Protein AF-A0A2M7SYA9-F1 (afdb_monomer)

Mean predicted aligned error: 13.71 Å

pLDDT: mean 80.67, std 17.75, rang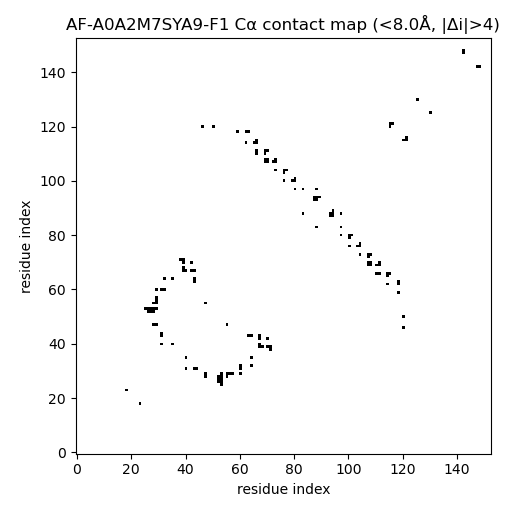e [40.31, 97.69]

Structure (mmCIF, N/CA/C/O backbone):
data_AF-A0A2M7SYA9-F1
#
_entry.id   AF-A0A2M7SYA9-F1
#
loop_
_atom_site.group_PDB
_atom_site.id
_atom_site.type_symbol
_atom_site.label_atom_id
_atom_site.label_alt_id
_atom_site.label_comp_id
_atom_site.label_asym_id
_atom_site.label_entity_id
_atom_site.label_seq_id
_atom_site.pdbx_PDB_ins_code
_atom_site.Cartn_x
_atom_site.Cartn_y
_atom_site.Cartn_z
_atom_site.occupancy
_atom_site.B_iso_or_equiv
_atom_site.auth_seq_id
_atom_site.auth_comp_id
_atom_site.auth_asym_id
_atom_site.auth_atom_id
_atom_site.pdbx_PDB_model_num
ATOM 1 N N . MET A 1 1 ? -50.266 -52.599 15.731 1.00 49.38 1 MET A N 1
ATOM 2 C CA . MET A 1 1 ? -49.745 -52.093 14.443 1.00 49.38 1 MET A CA 1
ATOM 3 C C . MET A 1 1 ? -49.485 -50.595 14.562 1.00 49.38 1 MET A C 1
ATOM 5 O O . MET A 1 1 ? -50.415 -49.819 14.418 1.00 49.38 1 MET A O 1
ATOM 9 N N . ALA A 1 2 ? -48.254 -50.187 14.885 1.00 47.31 2 ALA A N 1
ATOM 10 C CA . ALA A 1 2 ? -47.861 -48.777 14.947 1.00 47.31 2 ALA A CA 1
ATOM 11 C C . ALA A 1 2 ? -46.804 -48.520 13.866 1.00 47.31 2 ALA A C 1
ATOM 13 O O . ALA A 1 2 ? -45.681 -49.017 13.944 1.00 47.31 2 ALA A O 1
ATOM 14 N N . SER A 1 3 ? -47.210 -47.808 12.818 1.00 45.50 3 SER A N 1
ATOM 15 C CA . SER A 1 3 ? -46.371 -47.438 11.679 1.00 45.50 3 SER A CA 1
ATOM 16 C C . SER A 1 3 ? -45.215 -46.534 12.135 1.00 45.50 3 SER A C 1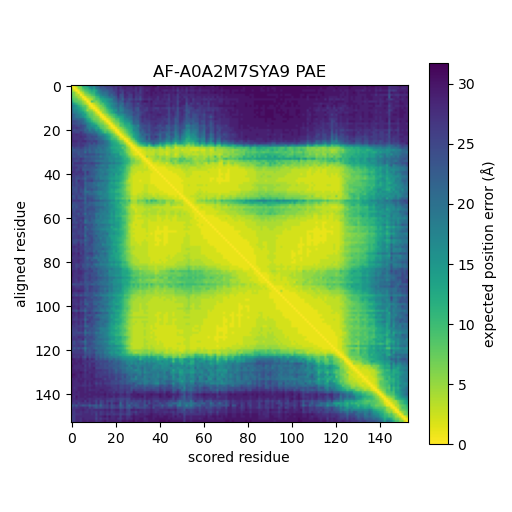
ATOM 18 O O . S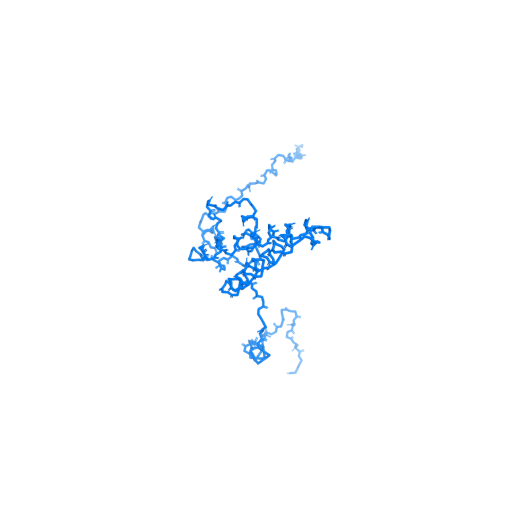ER A 1 3 ? -45.414 -45.363 12.456 1.00 45.50 3 SER A O 1
ATOM 20 N N . ARG A 1 4 ? -43.988 -47.074 12.167 1.00 58.06 4 ARG A N 1
ATOM 21 C CA . ARG A 1 4 ? -42.738 -46.296 12.252 1.00 58.06 4 ARG A CA 1
ATOM 22 C C . ARG A 1 4 ? -42.423 -45.744 10.859 1.00 58.06 4 ARG A C 1
ATOM 24 O O . ARG A 1 4 ? -41.588 -46.289 10.145 1.00 58.06 4 ARG A O 1
ATOM 31 N N . GLY A 1 5 ? -43.108 -44.676 10.462 1.00 64.62 5 GLY A N 1
ATOM 32 C CA . GLY A 1 5 ? -42.753 -43.918 9.263 1.00 64.62 5 GLY A CA 1
ATOM 33 C C . GLY A 1 5 ? -41.441 -43.157 9.475 1.00 64.62 5 GLY A C 1
ATOM 34 O O . GLY A 1 5 ? -41.320 -42.381 10.424 1.00 64.62 5 GLY A O 1
ATOM 35 N N . ARG A 1 6 ? -40.444 -43.362 8.602 1.00 62.78 6 ARG A N 1
ATOM 36 C CA . ARG A 1 6 ? -39.276 -42.468 8.508 1.00 62.78 6 ARG A CA 1
ATOM 37 C C . ARG A 1 6 ? -39.785 -41.063 8.183 1.00 62.78 6 ARG A C 1
ATOM 39 O O . ARG A 1 6 ? -40.440 -40.877 7.163 1.00 62.78 6 ARG A O 1
ATOM 46 N N . LYS A 1 7 ? -39.466 -40.077 9.026 1.00 58.16 7 LYS A N 1
ATOM 47 C CA . LYS A 1 7 ? -39.668 -38.664 8.689 1.00 58.16 7 LYS A CA 1
ATOM 48 C C . LYS A 1 7 ? -38.806 -38.352 7.461 1.00 58.16 7 LYS A C 1
ATOM 50 O O . LYS A 1 7 ? -37.590 -38.522 7.506 1.00 58.16 7 LYS A O 1
ATOM 55 N N . SER A 1 8 ? -39.450 -37.989 6.355 1.00 56.81 8 SER A N 1
ATOM 56 C CA . SER A 1 8 ? -38.799 -37.651 5.089 1.00 56.81 8 SER A CA 1
ATOM 57 C C . SER A 1 8 ? -37.791 -36.512 5.265 1.00 56.81 8 SER A C 1
ATOM 59 O O . SER A 1 8 ? -38.057 -35.548 5.988 1.00 56.81 8 SER A O 1
ATOM 61 N N . LEU A 1 9 ? -36.668 -36.603 4.541 1.00 54.41 9 LEU A N 1
ATOM 62 C CA . LEU A 1 9 ? -35.563 -35.627 4.499 1.00 54.41 9 LEU A CA 1
ATOM 63 C C . LEU A 1 9 ? -36.011 -34.181 4.201 1.00 54.41 9 LEU A C 1
ATOM 65 O O . LEU A 1 9 ? -35.293 -33.244 4.525 1.00 54.41 9 LEU A O 1
ATOM 69 N N . ALA A 1 10 ? -37.214 -33.990 3.655 1.00 53.97 10 ALA A N 1
ATOM 70 C CA . ALA A 1 10 ? -37.823 -32.679 3.433 1.00 53.97 10 ALA A CA 1
ATOM 71 C C . ALA A 1 10 ? -38.090 -31.884 4.729 1.00 53.97 10 ALA A C 1
ATOM 73 O O . ALA A 1 10 ? -38.158 -30.664 4.689 1.00 53.97 10 ALA A O 1
ATOM 74 N N . SER A 1 11 ? -38.210 -32.553 5.881 1.00 51.25 11 SER A N 1
ATOM 75 C CA . SER A 1 11 ? -38.382 -31.892 7.188 1.00 51.25 11 SER A CA 1
ATOM 76 C C . SER A 1 11 ? -37.071 -31.387 7.813 1.00 51.25 11 SER A C 1
ATOM 78 O O . SER A 1 11 ? -37.103 -30.755 8.864 1.00 51.25 11 SER A O 1
ATOM 80 N N . LEU A 1 12 ? -35.930 -31.625 7.151 1.00 50.81 12 LEU A N 1
ATOM 81 C CA . LEU A 1 12 ? -34.634 -31.008 7.452 1.00 50.81 12 LEU A CA 1
ATOM 82 C C . LEU A 1 12 ? -34.361 -29.788 6.554 1.00 50.81 12 LEU A C 1
ATOM 84 O O . LEU A 1 12 ? -33.209 -29.434 6.315 1.00 50.81 12 LEU A O 1
ATOM 88 N N . SER A 1 13 ? -35.405 -29.130 6.042 1.00 45.38 13 SER A N 1
ATOM 89 C CA . SER A 1 13 ? -35.268 -27.772 5.524 1.00 45.38 13 SER A CA 1
ATOM 90 C C . SER A 1 13 ? -34.862 -26.881 6.692 1.00 45.38 13 SER A C 1
ATOM 92 O O . SER A 1 13 ? -35.702 -26.474 7.495 1.00 45.38 13 SER A O 1
ATOM 94 N N . THR A 1 14 ? -33.558 -26.656 6.818 1.00 44.34 14 THR A N 1
ATOM 95 C CA . THR A 1 14 ? -32.933 -25.683 7.701 1.00 44.34 14 THR A CA 1
ATOM 96 C C . THR A 1 14 ? -33.741 -24.401 7.602 1.00 44.34 14 THR A C 1
ATOM 98 O O . THR A 1 14 ? -33.671 -23.696 6.596 1.00 44.34 14 THR A O 1
ATOM 101 N N . SER A 1 15 ? -34.570 -24.132 8.608 1.00 40.31 15 SER A N 1
ATOM 102 C CA . SER A 1 15 ? -35.171 -22.824 8.776 1.00 40.31 15 SER A CA 1
ATOM 103 C C . SER A 1 15 ? -33.996 -21.866 8.832 1.00 40.31 15 SER A C 1
ATOM 105 O O . SER A 1 15 ? -33.200 -21.924 9.773 1.00 40.31 15 SER A O 1
ATOM 107 N N . VAL A 1 16 ? -33.834 -21.067 7.780 1.00 48.31 16 VAL A N 1
ATOM 108 C CA . VAL A 1 16 ? -32.961 -19.905 7.802 1.00 48.31 16 VAL A CA 1
ATOM 109 C C . VAL A 1 16 ? -33.480 -19.085 8.968 1.00 48.31 16 VAL A C 1
ATOM 111 O O . VAL A 1 16 ? -34.553 -18.495 8.898 1.00 48.31 16 VAL A O 1
ATOM 114 N N . VAL A 1 17 ? -32.788 -19.180 10.101 1.00 50.25 17 VAL A N 1
ATOM 115 C CA . VAL A 1 17 ? -33.032 -18.309 11.237 1.00 50.25 17 VAL A CA 1
ATOM 116 C C . VAL A 1 17 ? -32.597 -16.944 10.738 1.00 50.25 17 VAL A C 1
ATOM 118 O O . VAL A 1 17 ? -31.408 -16.627 10.735 1.00 50.25 17 VAL A O 1
ATOM 121 N N . GLU A 1 18 ? -33.555 -16.177 10.227 1.00 51.69 18 GLU A N 1
ATOM 122 C CA . GLU A 1 18 ? -33.397 -14.747 10.034 1.00 51.69 18 GLU A CA 1
ATOM 123 C C . GLU A 1 18 ? -33.131 -14.173 11.423 1.00 51.69 18 GLU A C 1
ATOM 125 O O . GLU A 1 18 ? -34.018 -14.049 12.269 1.00 51.69 18 GLU A O 1
ATOM 130 N N . LEU A 1 19 ? -31.846 -13.962 11.708 1.00 48.06 19 LEU A N 1
ATOM 131 C CA . LEU A 1 19 ? -31.405 -13.326 12.935 1.00 48.06 19 LEU A CA 1
ATOM 132 C C . LEU A 1 19 ? -32.125 -11.976 13.027 1.00 48.06 19 LEU A C 1
ATOM 134 O O . LEU A 1 19 ? -32.094 -11.220 12.054 1.00 48.06 19 LEU A O 1
ATOM 138 N N . PRO A 1 20 ? -32.758 -11.655 14.167 1.00 46.53 20 PRO A N 1
ATOM 139 C CA . PRO A 1 20 ? -33.466 -10.396 14.317 1.00 46.53 20 PRO A CA 1
ATOM 140 C C . PRO A 1 20 ? -32.510 -9.236 14.026 1.00 46.53 20 PRO A C 1
ATOM 142 O O . PRO A 1 20 ? -31.372 -9.212 14.501 1.00 46.53 20 PRO A O 1
ATOM 145 N N . GLU A 1 21 ? -32.988 -8.259 13.263 1.00 52.59 21 GLU A N 1
ATOM 146 C CA . GLU A 1 21 ? -32.261 -7.064 12.804 1.00 52.59 21 GLU A CA 1
ATOM 147 C C . GLU A 1 21 ? -31.594 -6.281 13.962 1.00 52.59 21 GLU A C 1
ATOM 149 O O . GLU A 1 21 ? -30.591 -5.588 13.789 1.00 52.59 21 GLU A O 1
ATOM 154 N N . SER A 1 22 ? -32.072 -6.486 15.195 1.00 46.03 22 SER A N 1
ATOM 155 C CA . SER A 1 22 ? -31.500 -5.944 16.435 1.00 46.03 22 SER A CA 1
ATOM 156 C C . SER A 1 22 ? -30.168 -6.585 16.877 1.00 46.03 22 SER A C 1
ATOM 158 O O . SER A 1 22 ? -29.451 -6.019 17.707 1.00 46.03 22 SER A O 1
ATOM 160 N N . LEU A 1 23 ? -29.795 -7.747 16.329 1.00 45.62 23 LEU A N 1
ATOM 161 C CA . LEU A 1 23 ? -28.450 -8.332 16.428 1.00 45.62 23 LEU A CA 1
ATOM 162 C C . LEU A 1 23 ? -27.572 -7.961 15.226 1.00 45.62 23 LEU A C 1
ATOM 164 O O . LEU A 1 23 ? -26.355 -7.859 15.387 1.00 45.62 23 LEU A O 1
ATOM 168 N N . ALA A 1 24 ? -28.170 -7.692 14.059 1.00 46.78 24 ALA A N 1
ATOM 169 C CA . ALA A 1 24 ? -27.450 -7.217 12.876 1.00 46.78 24 ALA A CA 1
ATOM 170 C C . ALA A 1 24 ? -26.760 -5.863 13.134 1.00 46.78 24 ALA A C 1
ATOM 172 O O . ALA A 1 24 ? -25.642 -5.651 12.675 1.00 46.78 24 ALA A O 1
ATOM 173 N N . GLY A 1 25 ? -27.353 -5.007 13.975 1.00 46.44 25 GLY A N 1
ATOM 174 C CA . GLY A 1 25 ? -26.755 -3.736 14.402 1.00 46.44 25 GLY A CA 1
ATOM 175 C C . GLY A 1 25 ? -25.545 -3.841 15.344 1.00 46.44 25 GLY A C 1
ATOM 176 O O . GLY A 1 25 ? -24.886 -2.833 15.586 1.00 46.44 25 GLY A O 1
ATOM 177 N N . ARG A 1 26 ? -25.226 -5.028 15.888 1.00 48.12 26 ARG A N 1
ATOM 178 C CA . ARG A 1 26 ? -24.076 -5.220 16.797 1.00 48.1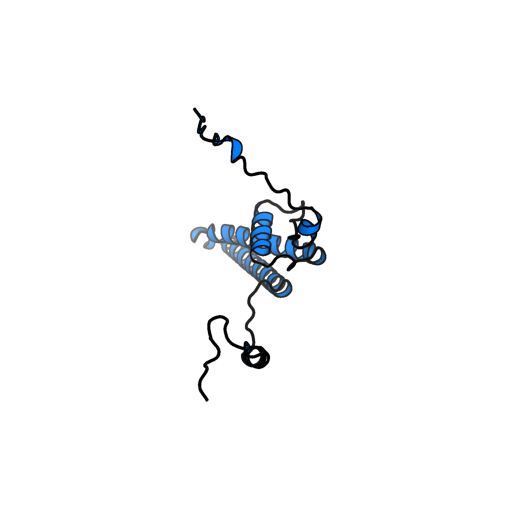2 26 ARG A CA 1
ATOM 179 C C . ARG A 1 26 ? -22.788 -5.653 16.097 1.00 48.12 26 ARG A C 1
ATOM 181 O O . ARG A 1 26 ? -21.740 -5.572 16.725 1.00 48.12 26 ARG A O 1
ATOM 188 N N . ASN A 1 27 ? -22.855 -6.082 14.834 1.00 56.84 27 ASN A N 1
ATOM 189 C CA . ASN A 1 27 ? -21.711 -6.549 14.041 1.00 56.84 27 ASN A CA 1
ATOM 190 C C . ASN A 1 27 ? -21.755 -5.990 12.606 1.00 56.84 27 ASN A C 1
ATOM 192 O O . ASN A 1 27 ? -21.482 -6.704 11.638 1.00 56.84 27 ASN A O 1
ATOM 196 N N . THR A 1 28 ? -22.123 -4.719 12.444 1.00 74.06 28 THR A N 1
ATOM 197 C CA . THR A 1 28 ? -22.210 -4.099 11.119 1.00 74.06 28 THR A CA 1
ATOM 198 C C . THR A 1 28 ? -20.804 -3.849 10.579 1.00 74.06 28 THR A C 1
ATOM 200 O O . THR A 1 28 ? -20.133 -2.887 10.953 1.00 74.06 28 THR A O 1
ATOM 203 N N . ARG A 1 29 ? -20.332 -4.730 9.690 1.00 85.75 29 ARG A N 1
ATOM 204 C CA . ARG A 1 29 ? -19.105 -4.486 8.923 1.00 85.75 29 ARG A CA 1
ATOM 205 C C . ARG A 1 29 ? -19.325 -3.312 7.974 1.00 85.75 29 ARG A C 1
ATOM 207 O O . ARG A 1 29 ? -20.391 -3.179 7.369 1.00 85.75 29 ARG A O 1
ATOM 214 N N . LEU A 1 30 ? -18.298 -2.478 7.843 1.00 87.44 30 LEU A N 1
ATOM 215 C CA . LEU A 1 30 ? -18.337 -1.322 6.962 1.00 87.44 30 LEU A CA 1
ATOM 216 C C . LEU A 1 30 ? -18.492 -1.777 5.504 1.00 87.44 30 LEU A C 1
ATOM 218 O O . LEU A 1 30 ? -17.641 -2.494 4.970 1.00 87.44 30 LEU A O 1
ATOM 222 N N . GLN A 1 31 ? -19.572 -1.333 4.867 1.00 88.06 31 GLN A N 1
ATOM 223 C CA . GLN A 1 31 ? -19.860 -1.672 3.479 1.00 88.06 31 GLN A CA 1
ATOM 224 C C . GLN A 1 31 ? -18.998 -0.839 2.519 1.00 88.06 31 GLN A C 1
ATOM 226 O O . GLN A 1 31 ? -18.752 0.340 2.795 1.00 88.06 31 GLN A O 1
ATOM 231 N N . PRO A 1 32 ? -18.543 -1.421 1.394 1.00 89.38 32 PRO A N 1
ATOM 232 C CA . PRO A 1 32 ? -17.841 -0.672 0.359 1.00 89.38 32 PRO A CA 1
ATOM 233 C C . PRO A 1 32 ? -18.711 0.453 -0.209 1.00 89.38 32 PRO A C 1
ATOM 235 O O . PRO A 1 32 ? -19.913 0.276 -0.416 1.00 89.38 32 PRO A O 1
ATOM 238 N N . THR A 1 33 ? -18.102 1.598 -0.516 1.00 85.12 33 THR A N 1
ATOM 239 C CA . THR A 1 33 ? -18.799 2.692 -1.204 1.00 85.12 33 THR A CA 1
ATOM 240 C C . THR A 1 33 ? -19.122 2.294 -2.650 1.00 85.12 33 THR A C 1
ATOM 242 O O . THR A 1 33 ? -18.358 1.582 -3.308 1.00 85.12 33 THR A O 1
ATOM 245 N N . ALA A 1 34 ? -20.270 2.745 -3.168 1.00 84.94 34 ALA A N 1
ATOM 246 C CA . ALA A 1 34 ? -20.748 2.372 -4.506 1.00 84.94 34 ALA A CA 1
ATOM 247 C C . ALA A 1 34 ? -19.811 2.828 -5.644 1.00 84.94 34 ALA A C 1
ATOM 249 O O . ALA A 1 34 ? -19.830 2.255 -6.730 1.00 84.94 34 ALA A O 1
ATOM 250 N N . THR A 1 35 ? -18.971 3.828 -5.379 1.00 87.56 35 THR A N 1
ATOM 251 C CA . THR A 1 35 ? -18.002 4.399 -6.323 1.00 87.56 35 THR A CA 1
ATOM 252 C C . THR A 1 35 ? -16.825 3.462 -6.620 1.00 87.56 35 THR A C 1
ATOM 254 O O . THR A 1 35 ? -16.132 3.655 -7.615 1.00 87.56 35 THR A O 1
ATOM 257 N N . LEU A 1 36 ? -16.572 2.461 -5.770 1.00 89.94 36 LEU A N 1
ATOM 258 C CA . LEU A 1 36 ? -15.407 1.584 -5.893 1.00 89.94 36 LEU A CA 1
ATOM 259 C C . LEU A 1 36 ? -15.553 0.579 -7.037 1.00 89.94 36 LEU A C 1
ATOM 261 O O . LEU A 1 36 ? -16.561 -0.136 -7.145 1.00 89.94 36 LEU A O 1
ATOM 265 N N . GLY A 1 37 ? -14.484 0.461 -7.825 1.00 92.88 37 GLY A N 1
ATOM 266 C CA . GLY A 1 37 ? -14.343 -0.575 -8.842 1.00 92.88 37 GLY A CA 1
ATOM 267 C C . GLY A 1 37 ? -14.242 -1.983 -8.233 1.00 92.88 37 GLY A C 1
ATOM 268 O O . GLY A 1 37 ? -13.999 -2.138 -7.033 1.00 92.88 37 GLY A O 1
ATOM 269 N N . PRO A 1 38 ? -14.388 -3.051 -9.040 1.00 93.75 38 PRO A N 1
ATOM 270 C CA . PRO A 1 38 ? -14.389 -4.427 -8.535 1.00 93.75 38 PRO A CA 1
ATOM 271 C C . PRO A 1 38 ? -13.067 -4.817 -7.856 1.00 93.75 38 PRO A C 1
ATOM 273 O O . PRO A 1 38 ? -13.083 -5.456 -6.806 1.00 93.75 38 PRO A O 1
ATOM 276 N N . ALA A 1 39 ? -11.926 -4.390 -8.409 1.00 94.19 39 ALA A N 1
ATOM 277 C CA . ALA A 1 39 ? -10.607 -4.667 -7.835 1.00 94.19 39 ALA A CA 1
ATOM 278 C C . ALA A 1 39 ? -10.395 -3.959 -6.486 1.00 94.19 39 ALA A C 1
ATOM 280 O O . ALA A 1 39 ? -9.843 -4.541 -5.556 1.00 94.19 39 ALA A O 1
ATOM 281 N N . GLU A 1 40 ? -10.861 -2.716 -6.367 1.00 96.00 40 GLU A N 1
ATOM 282 C CA . GLU A 1 40 ? -10.759 -1.937 -5.131 1.00 96.00 40 GLU A CA 1
ATOM 283 C C . GLU A 1 40 ? -11.684 -2.509 -4.054 1.00 96.00 40 GLU A C 1
ATOM 285 O O . GLU A 1 40 ? -11.308 -2.605 -2.889 1.00 96.00 40 GLU A O 1
ATOM 290 N N . ARG A 1 41 ? -12.876 -2.966 -4.456 1.00 94.88 41 ARG A N 1
ATOM 291 C CA . ARG A 1 41 ? -13.844 -3.612 -3.569 1.00 94.88 41 ARG A CA 1
ATOM 292 C C . ARG A 1 41 ? -13.334 -4.934 -3.004 1.00 94.88 41 ARG A C 1
ATOM 294 O O . ARG A 1 41 ? -13.616 -5.232 -1.849 1.00 94.88 41 ARG A O 1
ATOM 301 N N . ALA A 1 42 ? -12.588 -5.709 -3.789 1.00 95.00 42 ALA A N 1
ATOM 302 C CA . ALA A 1 42 ? -11.941 -6.921 -3.292 1.00 95.00 42 ALA A CA 1
ATOM 303 C C . ALA A 1 42 ? -10.958 -6.587 -2.157 1.00 95.00 42 ALA A C 1
ATOM 305 O O . ALA A 1 42 ? -11.076 -7.142 -1.070 1.00 95.00 42 ALA A O 1
ATOM 306 N N . VAL A 1 43 ? -10.086 -5.589 -2.360 1.00 95.62 43 VAL A N 1
ATOM 307 C CA . VAL A 1 43 ? -9.149 -5.118 -1.321 1.00 95.62 43 VAL A CA 1
ATOM 308 C C . VAL A 1 43 ? -9.893 -4.618 -0.083 1.00 95.62 43 VAL A C 1
ATOM 310 O O . VAL A 1 43 ? -9.507 -4.940 1.038 1.00 95.62 43 VAL A O 1
ATOM 313 N N . TRP A 1 44 ? -10.979 -3.866 -0.270 1.00 95.12 44 TRP A N 1
ATOM 314 C CA . TRP A 1 44 ? -11.821 -3.413 0.835 1.00 95.12 44 TRP A CA 1
ATOM 315 C C . TRP A 1 44 ? -12.357 -4.583 1.657 1.00 95.12 44 TRP A C 1
ATOM 317 O O . TRP A 1 44 ? -12.259 -4.578 2.883 1.00 95.12 44 TRP A O 1
ATOM 327 N N . MET A 1 45 ? -12.934 -5.582 0.987 1.00 93.38 45 MET A N 1
ATOM 328 C CA . MET A 1 45 ? -13.498 -6.751 1.653 1.00 93.38 45 MET A CA 1
ATOM 329 C C . MET A 1 45 ? -12.420 -7.544 2.390 1.00 93.38 45 MET A C 1
ATOM 331 O O . MET A 1 45 ? -12.650 -7.913 3.538 1.00 93.38 45 MET A O 1
ATOM 335 N N . ASP A 1 46 ? -11.244 -7.736 1.795 1.00 9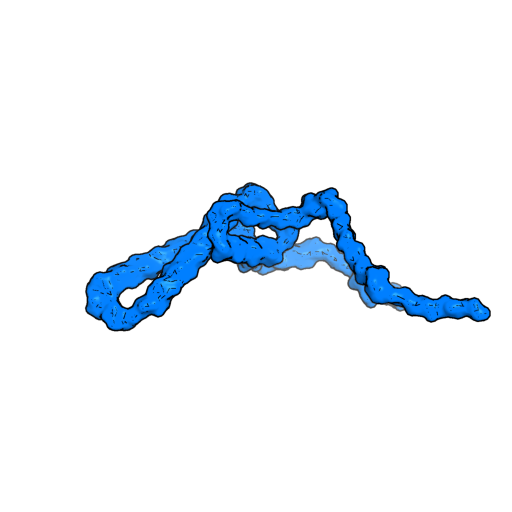3.25 46 ASP A N 1
ATOM 336 C CA . ASP A 1 46 ? -10.122 -8.426 2.441 1.00 93.25 46 ASP A CA 1
ATOM 337 C C . ASP A 1 46 ? -9.722 -7.735 3.755 1.00 93.25 46 ASP A C 1
ATOM 339 O O . ASP A 1 46 ? -9.638 -8.379 4.801 1.00 93.25 46 ASP A O 1
ATOM 343 N N . VAL A 1 47 ? -9.556 -6.407 3.732 1.00 93.12 47 VAL A N 1
ATOM 344 C CA . VAL A 1 47 ? -9.175 -5.619 4.917 1.00 93.12 47 VAL A CA 1
ATOM 345 C C . VAL A 1 47 ? -10.273 -5.617 5.978 1.00 93.12 47 VAL A C 1
ATOM 347 O O . VAL A 1 47 ? -9.997 -5.775 7.167 1.00 93.12 47 VAL A O 1
ATOM 350 N N . VAL A 1 48 ? -11.530 -5.431 5.574 1.00 92.56 48 VAL A N 1
ATOM 351 C CA . VAL A 1 48 ? -12.656 -5.401 6.515 1.00 92.56 48 VAL A CA 1
ATOM 352 C C . VAL A 1 48 ? -12.901 -6.775 7.132 1.00 92.56 48 VAL A C 1
ATOM 354 O O . VAL A 1 48 ? -13.315 -6.831 8.288 1.00 92.56 48 VAL A O 1
ATOM 357 N N . ASN A 1 49 ? -12.646 -7.868 6.408 1.00 90.88 49 ASN A N 1
ATOM 358 C CA . ASN A 1 49 ? -12.824 -9.235 6.900 1.00 90.88 49 ASN A CA 1
ATOM 359 C C . ASN A 1 49 ? -11.707 -9.688 7.846 1.00 90.88 49 ASN A C 1
ATOM 361 O O . ASN A 1 49 ? -11.997 -10.437 8.778 1.00 90.88 49 ASN A O 1
ATOM 365 N N . ASP A 1 50 ? -10.474 -9.216 7.643 1.00 90.12 50 ASP A N 1
ATOM 366 C CA . ASP A 1 50 ? -9.333 -9.490 8.531 1.00 90.12 50 ASP A CA 1
ATOM 367 C C . ASP A 1 50 ? -9.519 -8.885 9.935 1.00 90.12 50 ASP A C 1
ATOM 369 O O . ASP A 1 50 ? -9.056 -9.429 10.937 1.00 90.12 50 ASP A O 1
ATOM 373 N N . GLN A 1 51 ? -10.248 -7.772 10.027 1.00 89.12 51 GLN A N 1
ATOM 374 C CA . GLN A 1 51 ? -10.479 -7.065 11.283 1.00 89.12 51 GLN A CA 1
ATOM 375 C C . GLN A 1 51 ? -11.754 -7.541 12.006 1.00 89.12 51 GLN A C 1
ATOM 377 O O . GLN A 1 51 ? -12.702 -8.032 11.375 1.00 89.12 51 GLN A O 1
ATOM 382 N N . PRO A 1 52 ? -11.821 -7.404 13.347 1.00 86.94 52 PRO A N 1
ATOM 383 C CA . PRO A 1 52 ? -13.018 -7.757 14.098 1.00 86.94 52 PRO A CA 1
ATOM 384 C C . PRO A 1 52 ? -14.211 -6.883 13.692 1.00 86.94 52 PRO A C 1
ATOM 386 O O . PRO A 1 52 ? -14.063 -5.748 13.224 1.00 86.94 52 PRO A O 1
ATOM 389 N N . ALA A 1 53 ? -15.419 -7.412 13.898 1.00 78.62 53 ALA A N 1
ATOM 390 C CA . ALA A 1 53 ? -16.641 -6.646 13.689 1.00 78.62 53 ALA A CA 1
ATOM 391 C C . ALA A 1 53 ? -16.605 -5.360 14.541 1.00 78.62 53 ALA A C 1
ATOM 393 O O . ALA A 1 53 ? -16.189 -5.391 15.699 1.00 78.62 53 ALA A O 1
ATOM 394 N N . ASN A 1 54 ? -17.008 -4.232 13.945 1.00 83.06 54 ASN A N 1
ATOM 395 C CA . ASN A 1 54 ? -16.955 -2.872 14.510 1.00 83.06 54 ASN A CA 1
ATOM 396 C C . ASN A 1 54 ? -15.566 -2.208 14.588 1.00 83.06 54 ASN A C 1
ATOM 398 O O . ASN A 1 54 ? -15.464 -1.102 15.116 1.00 83.06 54 ASN A O 1
ATOM 402 N N . SER A 1 55 ? -14.507 -2.811 14.030 1.00 84.81 55 SER A N 1
ATOM 403 C CA . SER A 1 55 ? -13.194 -2.143 13.943 1.00 84.81 55 SER A CA 1
ATOM 404 C C . SER A 1 55 ? -13.227 -0.875 13.081 1.00 84.81 55 SER A C 1
ATOM 406 O O . SER A 1 55 ? -12.432 0.041 13.288 1.00 84.81 55 SER A O 1
ATOM 408 N N . PHE A 1 56 ? -14.140 -0.819 12.111 1.00 89.19 56 PHE A N 1
ATOM 409 C CA . PHE A 1 56 ? -14.323 0.323 11.225 1.00 89.19 56 PHE A CA 1
ATOM 410 C C . PHE A 1 56 ? -15.730 0.884 11.365 1.00 89.19 56 PHE A C 1
ATOM 412 O O . PHE A 1 56 ? -16.717 0.154 11.357 1.00 89.19 56 PHE A O 1
ATOM 419 N N . THR A 1 57 ? -15.799 2.207 11.447 1.00 89.25 57 THR A N 1
ATOM 420 C CA . THR A 1 57 ? -17.044 2.984 11.449 1.00 89.25 57 THR A CA 1
ATOM 421 C C . THR A 1 57 ? -17.194 3.750 10.137 1.00 89.25 57 THR A C 1
ATOM 423 O O . THR A 1 57 ? -16.233 3.879 9.377 1.00 89.25 57 THR A O 1
ATOM 426 N N . GLN A 1 58 ? -18.369 4.336 9.892 1.00 87.25 58 GLN A N 1
ATOM 427 C CA . GLN A 1 58 ? -18.628 5.140 8.690 1.00 87.25 58 GLN A CA 1
ATOM 428 C C . GLN A 1 58 ? -17.633 6.300 8.502 1.00 87.25 58 GLN A C 1
ATOM 430 O O . GLN A 1 58 ? -17.321 6.662 7.369 1.00 87.25 58 GLN A O 1
ATOM 435 N N . ALA A 1 59 ? -17.072 6.840 9.589 1.00 88.69 59 ALA A N 1
ATOM 436 C CA . ALA A 1 59 ? -16.049 7.888 9.533 1.00 88.69 59 ALA A CA 1
ATOM 437 C C . ALA A 1 59 ? -14.764 7.436 8.812 1.00 88.69 59 ALA A C 1
ATOM 439 O O . ALA A 1 59 ? -14.056 8.253 8.228 1.00 88.69 59 ALA A O 1
ATOM 440 N N . HIS A 1 60 ? -14.478 6.131 8.808 1.00 90.75 60 HIS A N 1
ATOM 441 C CA . HIS A 1 60 ? -13.311 5.560 8.142 1.00 90.75 60 HIS A CA 1
ATOM 442 C C . HIS A 1 60 ? -13.541 5.302 6.643 1.00 90.75 60 HIS A C 1
ATOM 444 O O . HIS A 1 60 ? -12.608 4.907 5.949 1.00 90.75 60 HIS A O 1
ATOM 450 N N . SER A 1 61 ? -14.753 5.533 6.124 1.00 91.19 61 SER A N 1
ATOM 451 C CA . SER A 1 61 ? -15.110 5.215 4.734 1.00 91.19 61 SER A CA 1
ATOM 452 C C . SER A 1 61 ? -14.209 5.910 3.709 1.00 91.19 61 SER A C 1
ATOM 454 O O . SER A 1 61 ? -13.650 5.248 2.839 1.00 91.19 61 SER A O 1
ATOM 456 N N . HIS A 1 62 ? -13.990 7.219 3.848 1.00 93.25 62 HIS A N 1
ATOM 457 C CA . HIS A 1 62 ? -13.183 7.992 2.900 1.00 93.25 62 HIS A CA 1
ATOM 458 C C . HIS A 1 62 ? -11.706 7.587 2.908 1.00 93.25 62 HIS A C 1
ATOM 460 O O . HIS A 1 62 ? -11.094 7.426 1.854 1.00 93.25 62 HIS A O 1
ATOM 466 N N . ILE A 1 63 ? -11.125 7.383 4.094 1.00 94.31 63 ILE A N 1
ATOM 467 C CA . ILE A 1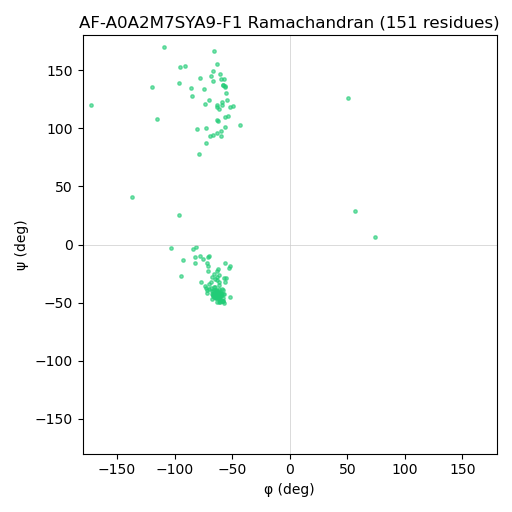 63 ? -9.716 6.986 4.210 1.00 94.31 63 ILE A CA 1
ATOM 468 C C . ILE A 1 63 ? -9.496 5.547 3.714 1.00 94.31 63 ILE A C 1
ATOM 470 O O . ILE A 1 63 ? -8.472 5.263 3.092 1.00 94.31 63 ILE A O 1
ATOM 474 N N . MET A 1 64 ? -10.475 4.661 3.917 1.00 94.38 64 MET A N 1
ATOM 475 C CA . MET A 1 64 ? -10.460 3.302 3.378 1.00 94.38 64 MET A CA 1
ATOM 476 C C . MET A 1 64 ? -10.576 3.304 1.847 1.00 94.38 64 MET A C 1
ATOM 478 O O . MET A 1 64 ? -9.857 2.564 1.177 1.00 94.38 64 MET A O 1
ATOM 482 N N . GLU A 1 65 ? -11.409 4.179 1.277 1.00 95.00 65 GLU A N 1
ATOM 483 C CA . GLU A 1 65 ? -11.548 4.338 -0.177 1.00 95.00 65 GLU A CA 1
ATOM 484 C C . GLU A 1 65 ? -10.226 4.784 -0.811 1.00 95.00 65 GLU A C 1
ATOM 486 O O . GLU A 1 65 ? -9.759 4.174 -1.774 1.00 95.00 65 GLU A O 1
ATOM 491 N N . MET A 1 66 ? -9.571 5.791 -0.224 1.00 95.69 66 MET A N 1
ATOM 492 C CA . MET A 1 66 ? -8.250 6.235 -0.676 1.00 95.69 66 MET A CA 1
ATOM 493 C C . MET A 1 66 ? -7.210 5.115 -0.585 1.00 95.69 66 MET A C 1
ATOM 495 O O . MET A 1 66 ? -6.442 4.915 -1.524 1.00 95.69 66 MET A O 1
ATOM 499 N N . TYR A 1 67 ? -7.195 4.358 0.516 1.00 96.69 67 TYR A N 1
ATOM 500 C CA . TYR A 1 67 ? -6.279 3.230 0.677 1.00 96.69 67 TYR A CA 1
ATOM 501 C C . TYR A 1 67 ? -6.469 2.183 -0.428 1.00 96.69 67 TYR A C 1
ATOM 503 O O . TYR A 1 67 ? -5.497 1.794 -1.077 1.00 96.69 67 TYR A O 1
ATOM 511 N N . CYS A 1 68 ? -7.715 1.779 -0.693 1.00 96.00 68 CYS A N 1
ATOM 512 C CA . CYS A 1 68 ? -8.021 0.791 -1.726 1.00 96.00 68 CYS A CA 1
ATOM 513 C C . CYS A 1 68 ? -7.562 1.263 -3.115 1.00 96.00 68 CYS A C 1
ATOM 515 O O . CYS A 1 68 ? -6.954 0.484 -3.851 1.00 96.00 68 CYS A O 1
ATOM 517 N N . ARG A 1 69 ? -7.768 2.547 -3.440 1.00 96.12 69 ARG A N 1
ATOM 518 C CA . ARG A 1 69 ? -7.290 3.154 -4.694 1.00 96.12 69 ARG A CA 1
ATOM 519 C C . ARG A 1 69 ? -5.774 3.094 -4.829 1.00 96.12 69 ARG A C 1
ATOM 521 O O . ARG A 1 69 ? -5.279 2.609 -5.842 1.00 96.12 69 ARG A O 1
ATOM 528 N N . HIS A 1 70 ? -5.033 3.513 -3.803 1.00 97.50 70 HIS A N 1
ATOM 529 C CA . HIS A 1 70 ? -3.567 3.483 -3.838 1.00 97.50 70 HIS A CA 1
ATOM 530 C C . HIS A 1 70 ? -3.013 2.058 -4.001 1.00 97.50 70 HIS A C 1
ATOM 532 O O . HIS A 1 70 ? -2.062 1.840 -4.752 1.00 97.50 70 HIS A O 1
ATOM 538 N N . VAL A 1 71 ? -3.629 1.058 -3.356 1.00 96.81 71 VAL A N 1
ATOM 539 C CA . VAL A 1 71 ? -3.230 -0.352 -3.515 1.00 96.81 71 VAL A CA 1
ATOM 540 C C . VAL A 1 71 ? -3.463 -0.839 -4.947 1.00 96.81 71 VAL A C 1
ATOM 542 O O . VAL A 1 71 ? -2.583 -1.468 -5.536 1.00 96.81 71 VAL A O 1
ATOM 545 N N . VAL A 1 72 ? -4.627 -0.549 -5.533 1.00 97.12 72 VAL A N 1
ATOM 546 C CA . VAL A 1 72 ? -4.940 -0.966 -6.908 1.00 97.12 72 VAL A CA 1
ATOM 547 C C . VAL A 1 72 ? -4.062 -0.237 -7.925 1.00 97.12 72 VAL A C 1
ATOM 549 O O . VAL A 1 72 ? -3.509 -0.882 -8.816 1.00 97.12 72 VAL A O 1
ATOM 552 N N . HIS A 1 73 ? -3.848 1.069 -7.767 1.00 97.06 73 HIS A N 1
ATOM 553 C CA . HIS A 1 73 ? -2.943 1.837 -8.623 1.00 97.06 73 HIS A CA 1
ATOM 554 C C . HIS A 1 73 ? -1.504 1.317 -8.556 1.00 97.06 73 HIS A C 1
ATOM 556 O O . HIS A 1 73 ? -0.881 1.124 -9.600 1.00 97.06 73 HIS A O 1
ATOM 562 N N . SER A 1 74 ? -0.994 0.998 -7.362 1.00 97.31 74 SER A N 1
ATOM 563 C CA . SER A 1 74 ? 0.325 0.372 -7.203 1.00 97.31 74 SER A CA 1
ATOM 564 C C . SER A 1 74 ? 0.423 -0.952 -7.975 1.00 97.31 74 SER A C 1
ATOM 566 O O . SER A 1 74 ? 1.398 -1.160 -8.696 1.00 97.31 74 SER A O 1
ATOM 568 N N . ARG A 1 75 ? -0.610 -1.808 -7.931 1.00 96.12 75 ARG A N 1
ATOM 569 C CA . ARG A 1 75 ? -0.652 -3.070 -8.701 1.00 96.12 75 ARG A CA 1
ATOM 570 C C . ARG A 1 75 ? -0.653 -2.840 -10.215 1.00 96.12 75 ARG A C 1
ATOM 572 O O . ARG A 1 75 ? 0.036 -3.558 -10.942 1.00 96.12 75 ARG A O 1
ATOM 579 N N . ILE A 1 76 ? -1.386 -1.836 -10.697 1.00 96.81 76 ILE A N 1
ATOM 580 C CA . ILE A 1 76 ? -1.409 -1.469 -12.123 1.00 96.81 76 ILE A CA 1
ATOM 581 C C . ILE A 1 76 ? -0.019 -1.005 -12.569 1.00 96.81 76 ILE A C 1
ATOM 583 O O . ILE A 1 76 ? 0.508 -1.514 -13.558 1.00 96.81 76 ILE A O 1
ATOM 587 N N . ILE A 1 77 ? 0.606 -0.092 -11.819 1.00 97.06 77 ILE A N 1
ATOM 588 C CA . ILE A 1 77 ? 1.950 0.412 -12.134 1.00 97.06 77 ILE A CA 1
ATOM 589 C C . ILE A 1 77 ? 2.978 -0.723 -12.062 1.00 97.06 77 ILE A C 1
ATOM 591 O O . ILE A 1 77 ? 3.834 -0.824 -12.934 1.00 97.06 77 ILE A O 1
ATOM 595 N N . SER A 1 78 ? 2.873 -1.617 -11.077 1.00 96.81 78 SER A N 1
ATOM 596 C CA . SER A 1 78 ? 3.738 -2.797 -10.956 1.00 96.81 78 SER A CA 1
ATOM 597 C C . SER A 1 78 ? 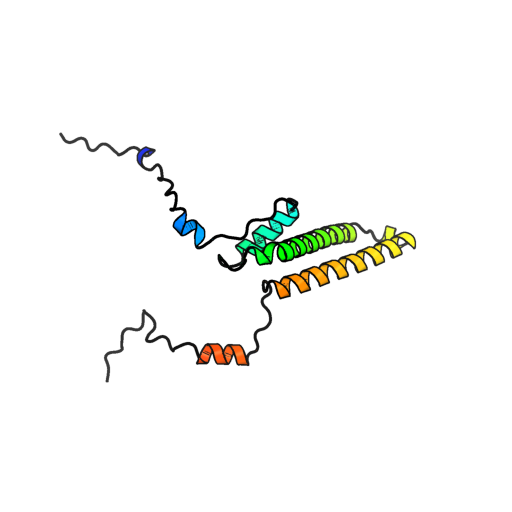3.615 -3.725 -12.171 1.00 96.81 78 SER A C 1
ATOM 599 O O . SER A 1 78 ? 4.625 -4.163 -12.719 1.00 96.81 78 SER A O 1
ATOM 601 N N . THR A 1 79 ? 2.394 -3.943 -12.669 1.00 97.19 79 THR A N 1
ATOM 602 C CA . THR A 1 79 ? 2.153 -4.718 -13.898 1.00 97.19 79 THR A CA 1
ATOM 603 C C . THR A 1 79 ? 2.789 -4.043 -15.116 1.00 97.19 79 THR A C 1
ATOM 605 O O . THR A 1 79 ? 3.426 -4.703 -15.936 1.00 97.19 79 THR A O 1
ATOM 608 N N . GLN A 1 80 ? 2.677 -2.715 -15.224 1.00 95.94 80 GLN A N 1
ATOM 609 C CA . GLN A 1 80 ? 3.343 -1.958 -16.286 1.00 95.94 80 GLN A CA 1
ATOM 610 C C . GLN A 1 80 ? 4.867 -2.058 -16.180 1.00 95.94 80 GLN A C 1
ATOM 612 O O . GLN A 1 80 ? 5.529 -2.245 -17.198 1.00 95.94 80 GLN A O 1
ATOM 617 N N . LEU A 1 81 ? 5.420 -1.996 -14.969 1.00 95.75 81 LEU A N 1
ATOM 618 C CA . LEU A 1 81 ? 6.850 -2.144 -14.717 1.00 95.75 81 LEU A CA 1
ATOM 619 C C . LEU A 1 81 ? 7.353 -3.535 -15.132 1.00 95.75 81 LEU A C 1
ATOM 621 O O . LEU A 1 81 ? 8.389 -3.639 -15.780 1.00 95.75 81 LEU A O 1
ATOM 625 N N . ALA A 1 82 ? 6.585 -4.589 -14.840 1.00 95.31 82 ALA A N 1
ATOM 626 C CA . ALA A 1 82 ? 6.897 -5.961 -15.246 1.00 95.31 82 ALA A CA 1
ATOM 627 C C . ALA A 1 82 ? 6.855 -6.166 -16.772 1.00 95.31 82 ALA A C 1
ATOM 629 O O . ALA A 1 82 ? 7.536 -7.043 -17.296 1.00 95.31 82 ALA A O 1
ATOM 630 N N . SER A 1 83 ? 6.082 -5.350 -17.496 1.00 94.31 83 SER A N 1
ATOM 631 C CA . SER A 1 83 ? 6.023 -5.391 -18.963 1.00 94.31 83 SER A CA 1
ATOM 632 C C . SER A 1 83 ? 7.221 -4.721 -19.655 1.00 94.31 83 SER A C 1
ATOM 634 O O . SER A 1 83 ? 7.381 -4.847 -20.871 1.00 94.31 83 SER A O 1
ATOM 636 N N . VAL A 1 84 ? 8.070 -4.002 -18.909 1.00 93.50 84 VAL A N 1
ATOM 637 C CA . VAL A 1 84 ? 9.246 -3.318 -19.461 1.00 93.50 84 VAL A CA 1
ATOM 638 C C . VAL A 1 84 ? 10.322 -4.341 -19.812 1.00 93.50 84 VAL A C 1
ATOM 640 O O . VAL A 1 84 ? 10.817 -5.075 -18.962 1.00 93.50 84 VAL A O 1
ATOM 643 N N . THR A 1 85 ? 10.716 -4.375 -21.084 1.00 93.06 85 THR A N 1
ATOM 644 C CA . THR A 1 85 ? 11.758 -5.284 -21.576 1.00 93.06 85 THR A CA 1
ATOM 645 C C . THR A 1 85 ? 13.128 -4.602 -21.613 1.00 93.06 85 THR A C 1
ATOM 647 O O . THR A 1 85 ? 13.205 -3.393 -21.858 1.00 93.06 85 THR A O 1
ATOM 650 N N . PRO A 1 86 ? 14.242 -5.351 -21.489 1.00 91.75 86 PRO A N 1
ATOM 651 C CA . PRO A 1 86 ? 15.588 -4.779 -21.587 1.00 91.75 86 PRO A CA 1
ATOM 652 C C . PRO A 1 86 ? 15.855 -4.049 -22.910 1.00 91.75 86 PRO A C 1
ATOM 654 O O . PRO A 1 86 ? 16.634 -3.103 -22.953 1.00 91.75 86 PRO A O 1
ATOM 657 N N . ALA A 1 87 ? 15.193 -4.460 -23.998 1.00 93.19 87 ALA A N 1
ATOM 658 C CA . ALA A 1 87 ? 15.296 -3.790 -25.291 1.00 93.19 87 ALA A CA 1
ATOM 659 C C . ALA A 1 87 ? 14.746 -2.355 -25.246 1.00 93.19 87 ALA A C 1
ATOM 661 O O . ALA A 1 87 ? 15.355 -1.457 -25.822 1.00 93.19 87 ALA A O 1
ATOM 662 N N . SER A 1 88 ? 13.647 -2.128 -24.519 1.00 88.81 88 SER A N 1
ATOM 663 C CA . SER A 1 88 ? 13.039 -0.799 -24.380 1.00 88.81 88 SER A CA 1
ATOM 664 C C . SER A 1 88 ? 13.914 0.185 -23.595 1.00 88.81 88 SER A C 1
ATOM 666 O O . SER A 1 88 ? 13.883 1.379 -23.871 1.00 88.81 88 SER A O 1
ATOM 668 N N . LEU A 1 89 ? 14.760 -0.311 -22.685 1.00 92.69 89 LEU A N 1
ATOM 669 C CA . LEU A 1 89 ? 15.667 0.508 -21.872 1.00 92.69 89 LEU A CA 1
ATOM 670 C C . LEU A 1 89 ? 16.891 1.023 -22.641 1.00 92.69 89 LEU A C 1
ATOM 672 O O . LEU A 1 89 ? 17.595 1.899 -22.151 1.00 92.69 89 LEU A O 1
ATOM 676 N N . LYS A 1 90 ? 17.158 0.497 -23.845 1.00 94.44 90 LYS A N 1
ATOM 677 C CA . LYS A 1 90 ? 18.270 0.963 -24.689 1.00 94.44 90 LYS A CA 1
ATOM 678 C C . LYS A 1 90 ? 18.020 2.354 -25.273 1.00 94.44 90 LYS A C 1
ATOM 680 O O . LYS A 1 90 ? 18.964 3.032 -25.666 1.00 94.44 90 LYS A O 1
ATOM 685 N N . THR A 1 91 ? 16.759 2.765 -25.365 1.00 94.69 91 THR A N 1
ATOM 686 C CA . THR A 1 91 ? 16.363 4.078 -25.877 1.00 94.69 91 THR A CA 1
ATOM 687 C C . THR A 1 91 ? 16.162 5.046 -24.714 1.00 94.69 91 THR A C 1
ATOM 689 O O . THR A 1 91 ? 15.525 4.688 -23.725 1.00 94.69 91 THR A O 1
ATOM 692 N N . MET A 1 92 ? 16.618 6.297 -24.861 1.00 93.00 92 MET A N 1
ATOM 693 C CA . MET A 1 92 ? 16.449 7.350 -23.843 1.00 93.00 92 MET A CA 1
ATOM 694 C C . MET A 1 92 ? 14.992 7.504 -23.386 1.00 93.00 92 MET A C 1
ATOM 696 O O . MET A 1 92 ? 14.714 7.495 -22.193 1.00 93.00 92 MET A O 1
ATOM 700 N N . LEU A 1 93 ? 14.047 7.518 -24.330 1.00 93.19 93 LEU A N 1
ATOM 701 C CA . LEU A 1 93 ? 12.615 7.617 -24.034 1.00 93.19 93 LEU A CA 1
ATOM 702 C C . LEU A 1 93 ? 12.088 6.441 -23.190 1.00 93.19 93 LEU A C 1
ATOM 704 O O . LEU A 1 93 ? 11.205 6.613 -22.350 1.00 93.19 93 LEU A O 1
ATOM 708 N N . GLY A 1 94 ? 12.619 5.234 -23.397 1.00 93.00 94 GLY A N 1
ATOM 709 C CA . GLY A 1 94 ? 12.239 4.070 -22.598 1.00 93.00 94 GLY A CA 1
ATOM 710 C C . GLY A 1 94 ? 12.805 4.132 -21.182 1.00 93.00 94 GLY A C 1
ATOM 711 O O . GLY A 1 94 ? 12.100 3.785 -20.233 1.00 93.00 94 GLY A O 1
ATOM 712 N N . LEU A 1 95 ? 14.031 4.642 -21.032 1.00 94.81 95 LEU A N 1
ATOM 713 C CA . LEU A 1 95 ? 14.648 4.879 -19.729 1.00 94.81 95 LEU A CA 1
ATOM 714 C C . LEU A 1 95 ? 13.887 5.946 -18.925 1.00 94.81 95 LEU A C 1
ATOM 716 O O . LEU A 1 95 ? 13.568 5.713 -17.762 1.00 94.81 95 LEU A O 1
ATOM 720 N N . GLU A 1 96 ? 13.515 7.065 -19.553 1.00 95.88 96 GLU A N 1
ATOM 721 C CA . GLU A 1 96 ? 12.717 8.127 -18.922 1.00 95.88 96 GLU A CA 1
ATOM 722 C C . GLU A 1 96 ? 11.342 7.618 -18.476 1.00 95.88 96 GLU A C 1
ATOM 724 O O . GLU A 1 96 ? 10.918 7.845 -17.340 1.00 95.88 96 GLU A O 1
ATOM 729 N N . ARG A 1 97 ? 10.645 6.862 -19.336 1.00 94.38 97 ARG A N 1
ATOM 730 C CA . ARG A 1 97 ? 9.362 6.244 -18.973 1.00 94.38 97 ARG A CA 1
ATOM 731 C C . ARG A 1 97 ? 9.517 5.293 -17.787 1.00 94.38 97 ARG A C 1
ATOM 733 O O . ARG A 1 97 ? 8.669 5.295 -16.895 1.00 94.38 97 ARG A O 1
ATOM 740 N N . TYR A 1 98 ? 10.572 4.482 -17.776 1.00 96.19 98 TYR A N 1
ATOM 741 C CA . TYR A 1 98 ? 10.849 3.555 -16.683 1.00 96.19 98 TYR A CA 1
ATOM 742 C C . TYR A 1 98 ? 11.109 4.292 -15.363 1.00 96.19 98 TYR A C 1
ATOM 744 O O . TYR A 1 98 ? 10.531 3.941 -14.335 1.00 96.19 98 TYR A O 1
ATOM 752 N N . GLU A 1 99 ? 11.897 5.366 -15.398 1.00 96.44 99 GLU A N 1
ATOM 753 C CA . GLU A 1 99 ? 12.149 6.218 -14.236 1.00 96.44 99 GLU A CA 1
ATOM 754 C C . GLU A 1 99 ? 10.852 6.840 -13.692 1.00 96.44 99 GLU A C 1
ATOM 756 O O . GLU A 1 99 ? 10.608 6.824 -12.483 1.00 96.44 99 GLU A O 1
ATOM 761 N N . VAL A 1 100 ? 9.986 7.354 -14.571 1.00 96.69 100 VAL A N 1
ATOM 762 C CA . VAL A 1 100 ? 8.685 7.916 -14.177 1.00 96.69 100 VAL A CA 1
ATOM 763 C C . VAL A 1 100 ? 7.803 6.852 -13.525 1.00 96.69 100 VAL A C 1
ATOM 765 O O . VAL A 1 100 ? 7.225 7.111 -12.469 1.00 96.69 100 VAL A O 1
ATOM 768 N N . LEU A 1 101 ? 7.729 5.647 -14.096 1.00 96.56 101 LEU A N 1
ATOM 769 C CA . LEU A 1 101 ? 6.953 4.546 -13.518 1.00 96.56 101 LEU A CA 1
ATOM 770 C C . LEU A 1 101 ? 7.472 4.147 -12.132 1.00 96.56 101 LEU A C 1
ATOM 772 O O . LEU A 1 101 ? 6.668 3.971 -11.217 1.00 96.56 101 LEU A O 1
ATOM 776 N N . LEU A 1 102 ? 8.793 4.075 -11.941 1.00 96.81 102 LEU A N 1
ATOM 777 C CA . LEU A 1 102 ? 9.392 3.811 -10.630 1.00 96.81 102 LEU A CA 1
ATOM 778 C C . LEU A 1 102 ? 9.044 4.899 -9.607 1.00 96.81 102 LEU A C 1
ATOM 780 O O . LEU A 1 102 ? 8.648 4.583 -8.484 1.00 96.81 102 LEU A O 1
ATOM 784 N N . LYS A 1 103 ? 9.133 6.177 -9.998 1.00 97.69 103 LYS A N 1
ATOM 785 C CA . LYS A 1 103 ? 8.761 7.311 -9.136 1.00 97.69 103 LYS A CA 1
ATOM 786 C C . LYS A 1 103 ? 7.286 7.267 -8.742 1.00 97.69 103 LYS A C 1
ATOM 788 O O . LYS A 1 103 ? 6.953 7.521 -7.588 1.00 97.69 103 LYS A O 1
ATOM 793 N N . LEU A 1 104 ? 6.395 6.952 -9.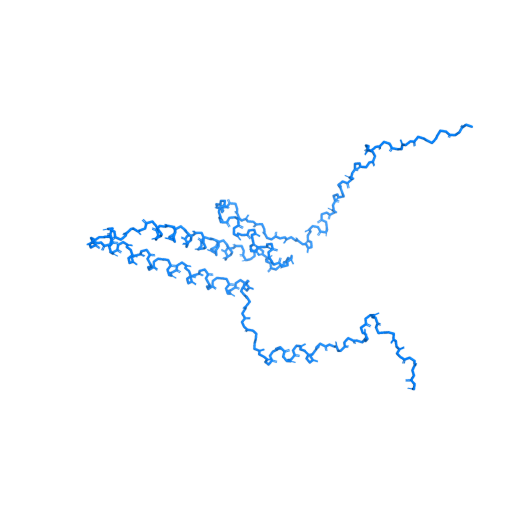681 1.00 97.06 104 LEU A N 1
ATOM 794 C CA . LEU A 1 104 ? 4.965 6.822 -9.396 1.00 97.06 104 LEU A CA 1
ATOM 795 C C . LEU A 1 104 ? 4.693 5.634 -8.470 1.00 97.06 104 LEU A C 1
ATOM 797 O O . LEU A 1 104 ? 3.988 5.790 -7.476 1.00 97.06 104 LEU A O 1
ATOM 801 N N . HIS A 1 105 ? 5.306 4.478 -8.733 1.00 97.50 105 HIS A N 1
ATOM 802 C CA . HIS A 1 105 ? 5.146 3.289 -7.896 1.00 97.50 105 HIS A CA 1
ATOM 803 C C . HIS A 1 105 ? 5.562 3.546 -6.441 1.00 97.50 105 HIS A C 1
ATOM 805 O O . HIS A 1 105 ? 4.872 3.139 -5.504 1.00 97.50 105 HIS A O 1
ATOM 811 N N . GLU A 1 106 ? 6.674 4.250 -6.242 1.00 97.62 106 GLU A N 1
ATOM 812 C CA . GLU A 1 106 ? 7.176 4.622 -4.922 1.00 97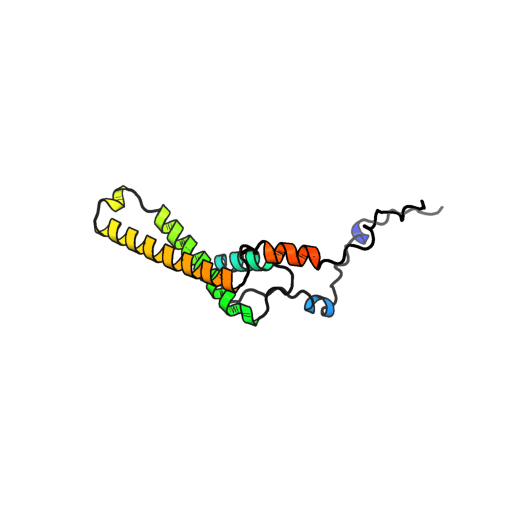.62 106 GLU A CA 1
ATOM 813 C C . GLU A 1 106 ? 6.209 5.553 -4.169 1.00 97.62 106 GLU A C 1
ATOM 815 O O . GLU A 1 106 ? 5.917 5.320 -2.991 1.00 97.62 106 GLU A O 1
ATOM 820 N N . ARG A 1 107 ? 5.630 6.541 -4.860 1.00 97.44 107 ARG A N 1
ATOM 821 C CA . ARG A 1 107 ? 4.649 7.476 -4.285 1.00 97.44 107 ARG A CA 1
ATOM 822 C C . ARG A 1 107 ? 3.352 6.784 -3.883 1.00 97.44 107 ARG A C 1
ATOM 824 O O . ARG A 1 107 ? 2.839 7.043 -2.790 1.00 97.44 107 ARG A O 1
ATOM 831 N N . GLU A 1 108 ? 2.848 5.892 -4.731 1.00 97.44 108 GLU A N 1
ATOM 832 C CA . GLU A 1 108 ? 1.645 5.103 -4.448 1.00 97.44 108 GLU A CA 1
ATOM 833 C C . GLU A 1 108 ? 1.876 4.165 -3.257 1.00 97.44 108 GLU A C 1
ATOM 835 O O . GLU A 1 108 ? 1.090 4.149 -2.309 1.00 97.44 108 GLU A O 1
ATOM 840 N N . THR A 1 109 ? 3.010 3.459 -3.241 1.00 96.19 109 THR A N 1
ATOM 841 C CA . THR A 1 109 ? 3.364 2.530 -2.157 1.00 96.19 109 THR A CA 1
ATOM 842 C C . THR A 1 109 ? 3.539 3.262 -0.824 1.00 96.19 109 THR A C 1
ATOM 844 O O . THR A 1 109 ? 3.034 2.814 0.210 1.00 96.19 109 THR A O 1
ATOM 847 N N . ARG A 1 110 ? 4.205 4.427 -0.829 1.00 96.88 110 ARG A N 1
ATOM 848 C CA . ARG A 1 110 ? 4.352 5.268 0.368 1.00 96.88 110 ARG A CA 1
ATOM 849 C C . ARG A 1 110 ? 2.993 5.740 0.885 1.00 96.88 110 ARG A C 1
ATOM 851 O O . ARG A 1 110 ? 2.745 5.659 2.089 1.00 96.88 110 ARG A O 1
ATOM 858 N N . SER A 1 111 ? 2.121 6.217 -0.002 1.00 97.31 111 SER A N 1
ATOM 859 C CA . SER A 1 111 ? 0.786 6.705 0.367 1.00 97.31 111 SER A CA 1
ATOM 860 C C . SER A 1 111 ? -0.073 5.580 0.948 1.00 97.31 111 SER A C 1
ATOM 862 O O . SER A 1 111 ? -0.647 5.746 2.026 1.00 97.31 111 SER A O 1
ATOM 864 N N . ALA A 1 112 ? -0.070 4.398 0.320 1.00 96.44 112 ALA A N 1
ATOM 865 C CA . ALA A 1 112 ? -0.757 3.212 0.828 1.00 96.44 112 ALA A CA 1
ATOM 866 C C . ALA A 1 112 ? -0.264 2.813 2.231 1.00 96.44 112 ALA A C 1
ATOM 868 O O . ALA A 1 112 ? -1.076 2.595 3.129 1.00 96.44 112 ALA A O 1
ATOM 869 N N . SER A 1 113 ? 1.054 2.786 2.455 1.00 95.44 113 SER A N 1
ATOM 870 C CA . SER A 1 113 ? 1.648 2.466 3.763 1.00 95.44 113 SER A CA 1
ATOM 871 C C . SER A 1 113 ? 1.257 3.477 4.849 1.00 95.44 113 SER A C 1
ATOM 873 O O . SER A 1 113 ? 0.866 3.110 5.964 1.00 95.44 113 SER A O 1
ATOM 875 N N . ALA A 1 114 ? 1.280 4.770 4.516 1.00 95.44 114 ALA A N 1
ATOM 876 C CA . ALA A 1 114 ? 0.904 5.827 5.447 1.00 95.44 114 ALA A CA 1
ATOM 877 C C . ALA A 1 114 ? -0.586 5.756 5.830 1.00 95.44 114 ALA A C 1
ATOM 879 O O . ALA A 1 114 ? -0.944 6.018 6.979 1.00 95.44 114 ALA A O 1
ATOM 880 N N . LEU A 1 115 ? -1.466 5.395 4.893 1.00 96.06 115 LEU A N 1
ATOM 881 C CA . LEU A 1 115 ? -2.892 5.195 5.165 1.00 96.06 115 LEU A CA 1
ATOM 882 C C . LEU A 1 115 ? -3.151 3.919 5.971 1.00 96.06 115 LEU A C 1
ATOM 884 O O . LEU A 1 115 ? -3.900 3.971 6.942 1.00 96.06 115 LEU A O 1
ATOM 888 N N . ALA A 1 116 ? -2.471 2.815 5.654 1.00 94.38 116 ALA A N 1
ATOM 889 C CA . ALA A 1 116 ? -2.565 1.564 6.408 1.00 94.38 116 ALA A CA 1
ATOM 890 C C . ALA A 1 116 ? -2.177 1.750 7.886 1.00 94.38 116 ALA A C 1
ATOM 892 O O . ALA A 1 116 ? -2.827 1.236 8.796 1.00 94.38 116 ALA A O 1
ATOM 893 N N . THR A 1 117 ? -1.146 2.559 8.129 1.00 93.44 117 THR A N 1
ATOM 894 C CA . THR A 1 117 ? -0.690 2.931 9.475 1.00 93.44 117 THR A CA 1
ATOM 895 C C . THR A 1 117 ? -1.755 3.741 10.224 1.00 93.44 117 THR A C 1
ATOM 897 O O . THR A 1 117 ? -2.015 3.473 11.396 1.00 93.44 117 THR A O 1
ATOM 900 N N . ARG A 1 118 ? -2.416 4.696 9.551 1.00 92.44 118 ARG A N 1
ATOM 901 C CA . ARG A 1 118 ? -3.502 5.510 10.136 1.00 92.44 118 ARG A CA 1
ATOM 902 C C . ARG A 1 118 ? -4.766 4.696 10.414 1.00 92.44 118 ARG A C 1
ATOM 904 O O . ARG A 1 118 ? -5.397 4.905 11.442 1.00 92.44 118 ARG A O 1
ATOM 911 N N . LEU A 1 119 ? -5.089 3.747 9.537 1.00 91.94 119 LEU A N 1
ATOM 912 C CA . LEU A 1 119 ? -6.171 2.775 9.714 1.00 91.94 119 LEU A CA 1
ATOM 913 C C . LEU A 1 119 ? -5.865 1.715 10.783 1.00 91.94 119 LEU A C 1
ATOM 915 O O . LEU A 1 119 ? -6.763 0.971 11.160 1.00 91.94 119 LEU A O 1
ATOM 919 N N . ARG A 1 120 ? -4.616 1.642 11.272 1.00 89.94 120 ARG A N 1
ATOM 920 C CA . ARG A 1 120 ? -4.134 0.654 12.255 1.00 89.94 120 ARG A CA 1
ATOM 921 C C . ARG A 1 120 ? -4.322 -0.806 11.826 1.00 89.94 120 ARG A C 1
ATOM 923 O O . ARG A 1 120 ? -4.422 -1.689 12.667 1.00 89.94 120 ARG A O 1
ATOM 930 N N . ILE A 1 121 ? -4.303 -1.060 10.520 1.00 90.56 121 ILE A N 1
ATOM 931 C CA . ILE A 1 121 ? -4.360 -2.422 9.964 1.00 90.56 121 ILE A CA 1
ATOM 932 C C . ILE A 1 121 ? -2.988 -3.103 9.957 1.00 90.56 121 ILE A C 1
ATOM 934 O O . ILE A 1 121 ? -2.885 -4.318 9.822 1.00 90.56 121 ILE A O 1
ATOM 938 N N . THR A 1 122 ? -1.908 -2.336 10.123 1.00 87.50 122 THR A N 1
ATOM 939 C CA . THR A 1 122 ? -0.556 -2.882 10.245 1.00 87.50 122 THR A CA 1
ATOM 940 C C . THR A 1 122 ? -0.255 -3.255 11.692 1.00 87.50 122 THR A C 1
ATOM 942 O O . THR A 1 122 ? -0.493 -2.480 12.621 1.00 87.50 122 THR A O 1
ATOM 945 N N . ARG A 1 123 ? 0.330 -4.440 11.898 1.00 78.00 123 ARG A N 1
ATOM 946 C CA . ARG A 1 123 ? 0.894 -4.830 13.195 1.00 78.00 123 ARG A CA 1
ATOM 947 C C . ARG A 1 123 ? 2.182 -4.044 13.418 1.00 78.00 123 ARG A C 1
ATOM 949 O O . ARG A 1 123 ? 3.260 -4.471 13.018 1.00 78.00 123 ARG A O 1
ATOM 956 N N . GLN A 1 124 ? 2.054 -2.854 13.992 1.00 76.81 124 GLN A N 1
ATOM 957 C CA . GLN A 1 124 ? 3.206 -2.054 14.394 1.00 76.81 124 GLN A CA 1
ATOM 958 C C . GLN A 1 124 ? 3.949 -2.753 15.536 1.00 76.81 124 GLN A C 1
ATOM 960 O O . GLN A 1 124 ? 3.344 -3.460 16.344 1.00 76.81 124 GLN A O 1
ATOM 965 N N . SER A 1 125 ? 5.266 -2.555 15.597 1.00 70.00 125 SER A N 1
ATOM 966 C CA . SER A 1 125 ? 6.087 -3.084 16.686 1.00 70.00 125 SER A CA 1
ATOM 967 C C . SER A 1 125 ? 5.591 -2.530 18.021 1.00 70.00 125 SER A C 1
ATOM 969 O O . SER A 1 125 ? 5.597 -1.319 18.235 1.00 70.00 125 SER A O 1
ATOM 971 N N . ILE A 1 126 ? 5.174 -3.415 18.923 1.00 68.31 126 ILE A N 1
ATOM 972 C CA . ILE A 1 126 ? 4.817 -3.049 20.294 1.00 68.31 126 ILE A CA 1
ATOM 973 C C . ILE A 1 126 ? 6.115 -3.026 21.106 1.00 68.31 126 ILE A C 1
ATOM 975 O O . ILE A 1 126 ? 6.875 -3.992 21.080 1.00 68.31 126 ILE A O 1
ATOM 979 N N . ASP A 1 127 ? 6.380 -1.928 21.818 1.00 76.12 127 ASP A N 1
ATOM 980 C CA . ASP A 1 127 ? 7.538 -1.826 22.713 1.00 76.12 127 ASP A CA 1
ATOM 981 C C . ASP A 1 127 ? 7.500 -2.940 23.779 1.00 76.12 127 ASP A C 1
ATOM 983 O O . ASP A 1 127 ? 6.452 -3.213 24.378 1.00 76.12 127 ASP A O 1
ATOM 987 N N . GLN A 1 128 ? 8.648 -3.569 24.049 1.00 74.12 128 GLN A N 1
ATOM 988 C CA . GLN A 1 128 ? 8.780 -4.652 25.030 1.00 74.12 128 GLN A CA 1
ATOM 989 C C . GLN A 1 128 ? 8.305 -4.220 26.421 1.00 74.12 128 GLN A C 1
ATOM 991 O O . GLN A 1 128 ? 7.733 -5.025 27.156 1.00 74.12 128 GLN A O 1
ATOM 996 N N . LYS A 1 129 ? 8.474 -2.939 26.773 1.00 77.38 129 LYS A N 1
ATOM 997 C CA . LYS A 1 129 ? 7.986 -2.385 28.045 1.00 77.38 129 LYS A CA 1
ATOM 998 C C . LYS A 1 129 ? 6.461 -2.387 28.128 1.00 77.38 129 LYS A C 1
ATOM 1000 O O . LYS A 1 129 ? 5.911 -2.710 29.179 1.00 77.38 129 LYS A O 1
ATOM 1005 N N . THR A 1 130 ? 5.778 -2.089 27.025 1.00 75.62 130 THR A N 1
ATOM 1006 C CA . THR A 1 130 ? 4.313 -2.147 26.933 1.00 75.62 130 THR A CA 1
ATOM 1007 C C . THR A 1 130 ? 3.824 -3.586 27.056 1.00 75.62 130 THR A C 1
ATOM 1009 O O . THR A 1 130 ? 2.898 -3.845 27.818 1.00 75.62 130 THR A O 1
ATOM 1012 N N . ILE A 1 131 ? 4.496 -4.539 26.401 1.00 72.31 131 ILE A N 1
ATOM 1013 C CA . ILE A 1 131 ? 4.181 -5.971 26.529 1.00 72.31 131 ILE A CA 1
ATOM 1014 C C . ILE A 1 131 ? 4.362 -6.428 27.982 1.00 72.31 131 ILE A C 1
ATOM 1016 O O . ILE A 1 131 ? 3.446 -7.006 28.567 1.00 72.31 131 ILE A O 1
ATOM 1020 N N . ALA A 1 132 ? 5.499 -6.103 28.601 1.00 70.25 132 ALA A N 1
ATOM 1021 C CA . ALA A 1 132 ? 5.779 -6.437 29.995 1.00 70.25 132 ALA A CA 1
ATOM 1022 C C . ALA A 1 132 ? 4.737 -5.840 30.954 1.00 70.25 132 ALA A C 1
ATOM 1024 O O . ALA A 1 132 ? 4.325 -6.507 31.900 1.00 70.25 132 ALA A O 1
ATOM 1025 N N . ARG A 1 133 ? 4.263 -4.616 30.691 1.00 75.75 133 ARG A N 1
ATOM 1026 C CA . ARG A 1 133 ? 3.187 -3.988 31.465 1.00 75.75 133 ARG A CA 1
ATOM 1027 C C . ARG A 1 133 ? 1.853 -4.708 31.275 1.00 75.75 133 ARG A C 1
ATOM 1029 O O . ARG A 1 133 ? 1.232 -5.070 32.260 1.00 75.75 133 ARG A O 1
ATOM 1036 N N . THR A 1 134 ? 1.463 -5.021 30.038 1.00 76.25 134 THR A N 1
ATOM 1037 C CA . THR A 1 134 ? 0.222 -5.776 29.768 1.00 76.25 134 THR A CA 1
ATOM 1038 C C . THR A 1 134 ? 0.230 -7.190 30.353 1.00 76.25 134 THR A C 1
ATOM 1040 O O . THR A 1 134 ? -0.822 -7.701 30.722 1.00 76.25 134 THR A O 1
ATOM 1043 N N . LEU A 1 135 ? 1.401 -7.828 30.463 1.00 73.44 135 LEU A N 1
ATOM 1044 C CA . LEU A 1 135 ? 1.557 -9.122 31.131 1.00 73.44 135 LEU A CA 1
ATOM 1045 C C . LEU A 1 135 ? 1.457 -9.003 32.656 1.00 73.44 135 LEU A C 1
ATOM 1047 O O . LEU A 1 135 ? 0.903 -9.901 33.279 1.00 73.44 135 LEU A O 1
ATOM 1051 N N . ARG A 1 136 ? 1.965 -7.912 33.246 1.00 72.56 136 ARG A N 1
ATOM 1052 C CA . ARG A 1 136 ? 1.843 -7.623 34.687 1.00 72.56 136 ARG A CA 1
ATOM 1053 C C . ARG A 1 136 ? 0.424 -7.224 35.090 1.00 72.56 136 ARG A C 1
ATOM 1055 O O . ARG A 1 136 ? -0.036 -7.643 36.142 1.00 72.56 136 ARG A O 1
ATOM 1062 N N . ASP A 1 137 ? -0.248 -6.438 34.252 1.00 71.81 137 ASP A N 1
ATOM 1063 C CA . ASP A 1 137 ? -1.595 -5.913 34.509 1.00 71.81 137 ASP A CA 1
ATOM 1064 C C . ASP A 1 137 ? -2.697 -6.924 34.157 1.00 71.81 137 ASP A C 1
ATOM 1066 O O . ASP A 1 137 ? -3.862 -6.715 34.498 1.00 71.81 137 ASP A O 1
ATOM 1070 N N . LYS A 1 138 ? -2.358 -8.034 33.480 1.00 72.56 138 LYS A N 1
ATOM 1071 C CA . LYS A 1 138 ? -3.282 -9.160 33.353 1.00 72.56 138 LYS A CA 1
ATOM 1072 C C . LYS A 1 138 ? -3.540 -9.695 34.761 1.00 72.56 138 LYS A C 1
ATOM 1074 O O . LYS A 1 138 ? -2.584 -10.165 35.381 1.00 72.56 138 LYS A O 1
ATOM 1079 N N . PRO A 1 139 ? -4.791 -9.671 35.264 1.00 65.25 139 PRO A N 1
ATOM 1080 C CA . PRO A 1 139 ? -5.095 -10.352 36.510 1.00 65.25 139 PRO A CA 1
ATOM 1081 C C . PRO A 1 139 ? -4.634 -11.795 36.327 1.00 65.25 139 PRO A C 1
ATOM 1083 O O . PRO A 1 139 ? -4.999 -12.421 35.323 1.00 65.25 139 PRO A O 1
ATOM 1086 N N . SER A 1 140 ? -3.769 -12.288 37.222 1.00 62.72 140 SER A N 1
ATOM 1087 C CA . SER A 1 140 ? -3.415 -13.703 37.222 1.00 62.72 140 SER A CA 1
ATOM 1088 C C . SER A 1 140 ? -4.739 -14.446 37.179 1.00 62.72 140 SER A C 1
ATOM 1090 O O . SER A 1 140 ? -5.631 -14.183 37.989 1.00 62.72 140 SER A O 1
ATOM 1092 N N . ALA A 1 141 ? -4.936 -15.243 36.128 1.00 60.75 141 ALA A N 1
ATOM 1093 C CA . ALA A 1 141 ? -6.153 -16.011 35.987 1.00 60.75 141 ALA A CA 1
ATOM 1094 C C . ALA A 1 141 ? -6.294 -16.792 37.290 1.00 60.75 141 ALA A C 1
ATOM 1096 O O . ALA A 1 141 ? -5.446 -17.626 37.603 1.00 60.75 141 ALA A O 1
ATOM 1097 N N . ARG A 1 142 ? -7.300 -16.415 38.082 1.00 60.28 142 ARG A N 1
ATOM 1098 C CA . ARG A 1 142 ? -7.718 -17.115 39.284 1.00 60.28 142 ARG A CA 1
ATOM 1099 C C . ARG A 1 142 ? -8.108 -18.508 38.816 1.00 60.28 142 ARG A C 1
ATOM 1101 O O . ARG A 1 142 ? -9.221 -18.679 38.343 1.00 60.28 142 ARG A O 1
ATOM 1108 N N . ASN A 1 143 ? -7.129 -19.403 38.895 1.00 62.66 143 ASN A N 1
ATOM 1109 C CA . ASN A 1 143 ? -7.070 -20.786 38.442 1.00 62.66 143 ASN A CA 1
ATOM 1110 C C . ASN A 1 143 ? -7.505 -20.986 36.986 1.00 62.66 143 ASN A C 1
ATOM 1112 O O . ASN A 1 143 ? -8.581 -20.585 36.539 1.00 62.66 143 ASN A O 1
ATOM 1116 N N . LYS A 1 144 ? -6.645 -21.626 36.199 1.00 71.25 144 LYS A N 1
ATOM 1117 C CA . LYS A 1 144 ? -7.040 -22.038 34.851 1.00 71.25 144 LYS A CA 1
ATOM 1118 C C . LYS A 1 144 ? -8.228 -23.007 34.989 1.00 71.25 144 LYS A C 1
ATOM 1120 O O . LYS A 1 144 ? -8.256 -23.767 35.949 1.00 71.25 144 LYS A O 1
ATOM 1125 N N . PRO A 1 145 ? -9.198 -23.036 34.060 1.00 69.75 145 PRO A N 1
ATOM 1126 C CA . PRO A 1 145 ? -10.428 -23.829 34.219 1.00 69.75 145 PRO A CA 1
ATOM 1127 C C . PRO A 1 145 ? -10.243 -25.340 34.462 1.00 69.75 145 PRO A C 1
ATOM 1129 O O . PRO A 1 145 ? -11.190 -26.009 34.856 1.00 69.75 145 PRO A O 1
ATOM 1132 N N . TRP A 1 146 ? -9.052 -25.879 34.193 1.00 77.19 146 TRP A N 1
ATOM 1133 C CA . TRP A 1 146 ? -8.668 -27.280 34.408 1.00 77.19 146 TRP A CA 1
ATOM 1134 C C . TRP A 1 146 ? -7.792 -27.500 35.652 1.00 77.19 146 TRP A C 1
ATOM 1136 O O . TRP A 1 146 ? -7.431 -28.634 35.947 1.00 77.19 146 TRP A O 1
ATOM 1146 N N . GLU A 1 147 ? -7.413 -26.436 36.359 1.00 73.94 147 GLU A N 1
ATOM 1147 C CA . GLU A 1 147 ? -6.773 -26.531 37.667 1.00 73.94 147 GLU A CA 1
ATOM 1148 C C . GLU A 1 147 ? -7.887 -26.757 38.692 1.00 73.94 147 GLU A C 1
ATOM 1150 O O . GLU A 1 147 ? -8.596 -25.829 39.089 1.00 73.94 147 GLU A O 1
ATOM 1155 N N . THR A 1 148 ? -8.076 -28.014 39.099 1.00 72.94 148 THR A N 1
ATOM 1156 C CA . THR A 1 148 ? -8.784 -28.304 40.346 1.00 72.94 148 THR A CA 1
ATOM 1157 C C . THR A 1 148 ? -8.025 -27.606 41.474 1.00 72.94 148 THR A C 1
ATOM 1159 O O . THR A 1 148 ? -6.791 -27.633 41.452 1.00 72.94 148 THR A O 1
ATOM 1162 N N . PRO A 1 149 ? -8.703 -26.949 42.434 1.00 66.88 149 PRO A N 1
ATOM 1163 C CA . PRO A 1 149 ? -8.033 -26.506 43.649 1.00 66.88 149 PRO A CA 1
ATOM 1164 C C . PRO A 1 149 ? -7.305 -27.727 44.212 1.00 66.88 149 PRO A C 1
ATOM 1166 O O . PRO A 1 149 ? -7.948 -28.749 44.437 1.00 66.88 149 PRO A O 1
ATOM 1169 N N . ASN A 1 150 ? -5.976 -27.671 44.317 1.00 60.44 150 ASN A N 1
ATOM 1170 C CA . ASN A 1 150 ? -5.254 -28.706 45.040 1.00 60.44 150 ASN A CA 1
ATOM 1171 C C . ASN A 1 150 ? -5.749 -28.632 46.486 1.00 60.44 150 ASN A C 1
ATOM 1173 O O . ASN A 1 150 ? -5.440 -27.672 47.189 1.00 60.44 150 ASN A O 1
ATOM 1177 N N . ASP A 1 151 ? -6.559 -29.610 46.881 1.00 54.25 151 ASP A N 1
ATOM 1178 C CA . ASP A 1 151 ? -6.729 -29.994 48.274 1.00 54.25 151 ASP A CA 1
ATOM 1179 C C . ASP A 1 151 ? -5.405 -30.641 48.691 1.00 54.25 151 ASP A C 1
ATOM 1181 O O . ASP A 1 151 ? -5.204 -31.812 48.397 1.00 54.25 151 ASP A O 1
ATOM 1185 N N . GLU A 1 152 ? -4.477 -29.869 49.262 1.00 49.53 152 GLU A N 1
ATOM 1186 C CA . GLU A 1 152 ? -3.434 -30.353 50.179 1.00 49.53 152 GLU A CA 1
ATOM 1187 C C . GLU A 1 152 ? -2.672 -29.152 50.786 1.00 49.53 152 GLU A C 1
ATOM 1189 O O . GLU A 1 152 ? -2.074 -28.353 50.059 1.00 49.53 152 GLU A O 1
ATOM 1194 N N . ASP A 1 153 ? -2.749 -29.096 52.125 1.00 40.53 153 ASP A N 1
ATOM 1195 C CA . ASP A 1 153 ? -2.185 -28.190 53.154 1.00 40.53 153 ASP A CA 1
ATOM 1196 C C . ASP A 1 153 ? -2.906 -26.866 53.498 1.00 40.53 153 ASP A C 1
ATOM 1198 O O . ASP A 1 153 ? -2.700 -25.820 52.838 1.00 40.53 153 ASP A O 1
#

Radius of gyration: 27.2 Å; Cα contacts (8 Å, |Δi|>4): 80; chains: 1; bounding box: 68×60×79 Å

Sequence (153 aa):
MASRGRKSLASLSTSVVELPESLAGRNTRLQPTATLGPAERAVWMDVVNDQPANSFTQAHSHIMEMYCRHVVHSRIISTQLASVTPASLKTMLGLERYEVLLKLHERETRSASALATRLRITRQSIDQKTIARTLRDKPSARNKPWETPNDED

Solvent-accessible surface area (backbone atoms only — not comparable to full-atom values): 9456 Å² total; per-residue (Å²): 141,80,87,85,72,80,82,59,76,77,78,67,62,75,73,77,76,75,71,57,68,84,58,53,73,74,50,50,64,71,74,78,63,89,86,56,50,73,72,30,43,51,51,46,49,54,56,58,66,75,43,63,70,59,75,49,55,80,87,46,47,66,62,50,51,52,32,25,49,27,51,48,52,28,52,52,47,48,52,55,56,70,68,61,49,78,74,49,52,75,40,69,71,38,40,51,52,50,52,50,50,52,54,50,34,50,52,27,49,51,51,26,51,55,42,37,56,74,70,59,76,55,88,67,89,73,55,67,68,58,52,54,46,56,62,67,68,44,74,75,71,82,59,58,98,83,55,69,81,77,88,77,136

Foldseek 3Di:
DDDPDDDDPVVPPPPPPPPPVVVVVVQPQDQADPPDDPQLNVVLCVLSVVDGRPLDDPVCRVLSSLLSVLVVVLVVLVVVLVVQDPVLCVDPVSVVVNVVSVVSNVVSVVSNVVSCVVSVSDPDDDDPVVVVVVVVPPDPPPDDPPDDPPPDD

Nearest PDB structures (foldseek):
  8pop-assembly1_A  TM=6.664E-01  e=2.725E-02  Escherichia phage HK97
  4h54-assembly1_A  TM=6.852E-01  e=5.576E+00  Escherichia coli K-12

Secondary structure (DSSP, 8-state):
----PPPPGGGG--------HHHHTTS-PPPPPTT--HHHHHHHHHHHHHSPTTSS-GGGHHHHHHHHHHHHHHHHHHHHHHT--TTGGGSHHHHHHHHHHHHHHHHHHHHHHHHHHHTT-S-PPPPHHHHHHHHHHSPP-SS-TT-------